Protein AF-Q9T2Q1-F1 (afdb_monomer)

InterPro domains:
  IPR001189 Manganese/iron superoxide dismutase [PR01703] (7-18)
  IPR001189 Manganese/iron superoxide dismutase [PR01703] (28-32)
  IPR019831 Manganese/iron superoxide dismutase, N-terminal [PF00081] (3-32)
  IPR036324 Manganese/iron superoxide dismutase, N-terminal domain superfamily [SSF46609] (3-32)

Structure (mmCIF, N/CA/C/O backbone):
data_AF-Q9T2Q1-F1
#
_entry.id   AF-Q9T2Q1-F1
#
loop_
_atom_site.group_PDB
_atom_site.id
_atom_site.type_symbol
_atom_site.label_atom_id
_atom_site.label_alt_id
_atom_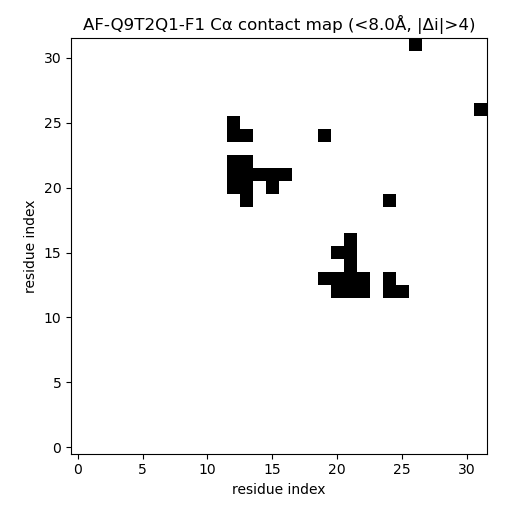site.label_comp_id
_atom_site.label_asym_id
_atom_site.label_entity_id
_atom_site.label_seq_id
_atom_site.pdbx_PDB_ins_code
_atom_site.Cartn_x
_atom_site.Cartn_y
_atom_site.Cartn_z
_atom_site.occupancy
_atom_site.B_iso_or_equiv
_atom_site.auth_seq_id
_atom_site.auth_comp_id
_atom_site.auth_asym_id
_atom_site.auth_atom_id
_atom_site.pdbx_PDB_model_num
ATOM 1 N N . ILE A 1 1 ? 14.595 -8.515 -27.175 1.00 71.75 1 ILE A N 1
ATOM 2 C CA . ILE A 1 1 ? 14.638 -8.165 -25.736 1.00 71.75 1 ILE A CA 1
ATOM 3 C C . ILE A 1 1 ? 13.191 -8.037 -25.297 1.00 71.75 1 ILE A C 1
ATOM 5 O O . ILE A 1 1 ? 12.462 -7.307 -25.957 1.00 71.75 1 ILE A O 1
ATOM 9 N N . GLN A 1 2 ? 12.751 -8.808 -24.305 1.00 79.69 2 GLN A N 1
ATOM 10 C CA . GLN A 1 2 ? 11.395 -8.683 -23.773 1.00 79.69 2 GLN A CA 1
ATOM 11 C C . GLN A 1 2 ? 11.407 -7.629 -22.665 1.00 79.69 2 GLN A C 1
ATOM 13 O O . GLN A 1 2 ? 12.225 -7.717 -21.751 1.00 79.69 2 GLN A O 1
ATOM 18 N N . SER A 1 3 ? 10.544 -6.622 -22.782 1.00 87.25 3 SER A N 1
ATOM 19 C CA . SER A 1 3 ? 10.353 -5.605 -21.749 1.00 87.25 3 SER A 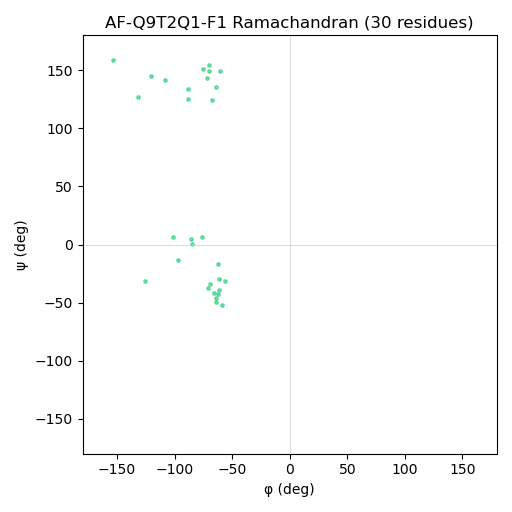CA 1
ATOM 20 C C . SER A 1 3 ? 9.290 -6.080 -20.768 1.00 87.25 3 SER A C 1
ATOM 22 O O . SER A 1 3 ? 8.229 -6.539 -21.189 1.00 87.25 3 SER A O 1
ATOM 24 N N . PHE A 1 4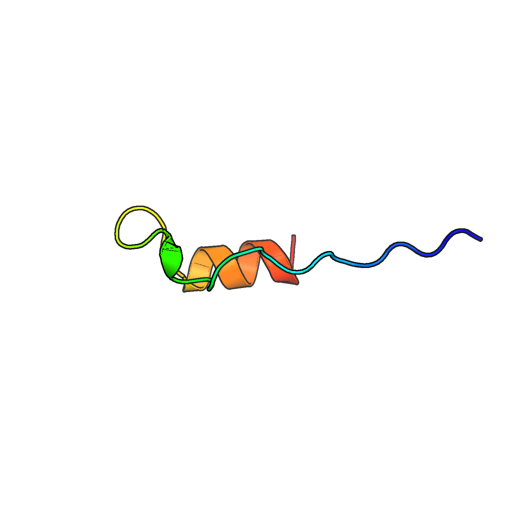 ? 9.570 -5.944 -19.476 1.00 92.69 4 PHE A N 1
ATOM 25 C CA . PHE A 1 4 ? 8.607 -6.186 -18.407 1.00 92.69 4 PHE A CA 1
ATOM 26 C C . PHE A 1 4 ? 8.203 -4.849 -17.793 1.00 92.69 4 PHE A C 1
ATOM 28 O O . PHE A 1 4 ? 9.033 -3.950 -17.655 1.00 92.69 4 PHE A O 1
ATOM 35 N N . SER A 1 5 ? 6.927 -4.722 -17.451 1.00 95.00 5 SER A N 1
ATOM 36 C CA . SER A 1 5 ? 6.363 -3.553 -16.783 1.00 95.00 5 SER A CA 1
ATOM 37 C C . SER A 1 5 ? 5.762 -3.971 -15.451 1.00 95.00 5 SER A C 1
ATOM 39 O O . SER A 1 5 ? 5.188 -5.055 -15.342 1.00 95.00 5 SER A O 1
ATOM 41 N N . LEU A 1 6 ? 5.868 -3.091 -14.461 1.00 96.31 6 LEU A N 1
ATOM 42 C CA . LEU A 1 6 ? 5.186 -3.255 -13.187 1.00 96.31 6 LEU A CA 1
ATOM 43 C C . LEU A 1 6 ? 3.665 -3.122 -13.413 1.00 96.31 6 LEU A C 1
ATOM 45 O O . LEU A 1 6 ? 3.247 -2.124 -14.007 1.00 96.31 6 LEU A O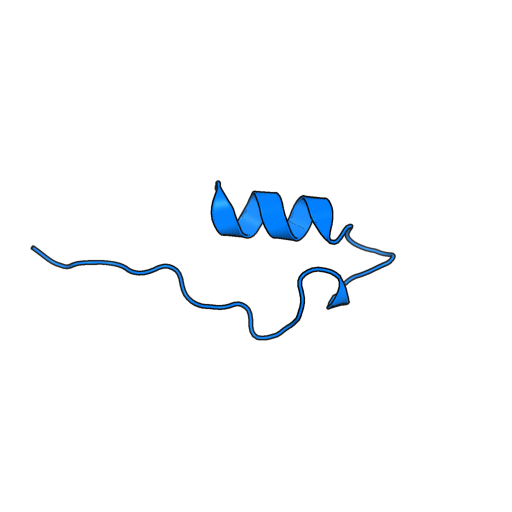 1
ATOM 49 N N . PRO A 1 7 ? 2.842 -4.110 -13.018 1.00 97.06 7 PRO A N 1
ATOM 50 C CA . PRO A 1 7 ? 1.392 -3.977 -13.079 1.00 97.06 7 PRO A CA 1
ATOM 51 C C . PRO A 1 7 ? 0.901 -2.980 -12.028 1.00 97.06 7 PRO A C 1
ATOM 53 O O . PRO A 1 7 ? 1.538 -2.795 -11.001 1.00 97.06 7 PRO A O 1
ATOM 56 N N . GLU A 1 8 ? -0.253 -2.362 -12.255 1.00 97.38 8 GLU A N 1
ATOM 57 C CA . GLU A 1 8 ? -0.910 -1.578 -11.208 1.00 97.38 8 GLU A CA 1
ATOM 58 C C . GLU A 1 8 ? -1.565 -2.498 -10.173 1.00 97.38 8 GLU A C 1
ATOM 60 O O . GLU A 1 8 ? -2.003 -3.611 -10.486 1.00 97.38 8 GLU A O 1
ATOM 65 N N . LEU A 1 9 ? -1.656 -2.019 -8.931 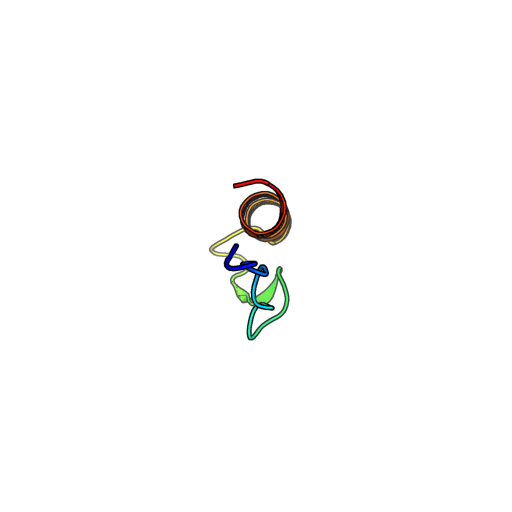1.00 97.56 9 LEU A N 1
ATOM 66 C CA . LEU A 1 9 ? -2.437 -2.709 -7.916 1.00 97.56 9 LEU A CA 1
ATOM 67 C C . LEU A 1 9 ? -3.933 -2.542 -8.211 1.00 97.56 9 LEU A C 1
ATOM 69 O O . LEU A 1 9 ? -4.367 -1.462 -8.605 1.00 97.56 9 LEU A O 1
ATOM 73 N N . PRO A 1 10 ? -4.756 -3.571 -7.951 1.00 98.00 10 PRO A N 1
ATOM 74 C CA . PRO A 1 10 ? -6.202 -3.484 -8.141 1.00 98.00 10 PRO A CA 1
ATOM 75 C C . PRO A 1 10 ? -6.906 -2.693 -7.022 1.00 98.00 10 PRO A C 1
ATOM 77 O O . PRO A 1 10 ? -8.134 -2.687 -6.952 1.00 98.00 10 PRO A O 1
ATOM 80 N N . TYR A 1 11 ? -6.144 -2.079 -6.115 1.00 98.44 11 TYR A N 1
ATOM 81 C CA . TYR A 1 11 ? -6.632 -1.320 -4.973 1.00 98.44 11 TYR A CA 1
ATOM 82 C C . TYR A 1 11 ? -5.621 -0.251 -4.546 1.00 98.44 11 TYR A C 1
ATOM 84 O O . TYR A 1 11 ? -4.422 -0.361 -4.808 1.00 98.44 11 TYR A O 1
ATOM 92 N N . GLU A 1 12 ? -6.122 0.759 -3.835 1.00 98.31 12 GLU A N 1
ATOM 93 C CA . GLU A 1 12 ? -5.306 1.800 -3.209 1.00 98.31 12 GLU A CA 1
ATOM 94 C C . GLU A 1 12 ? -4.331 1.211 -2.186 1.00 98.31 12 GLU A C 1
ATOM 96 O O . GLU A 1 12 ? -4.639 0.229 -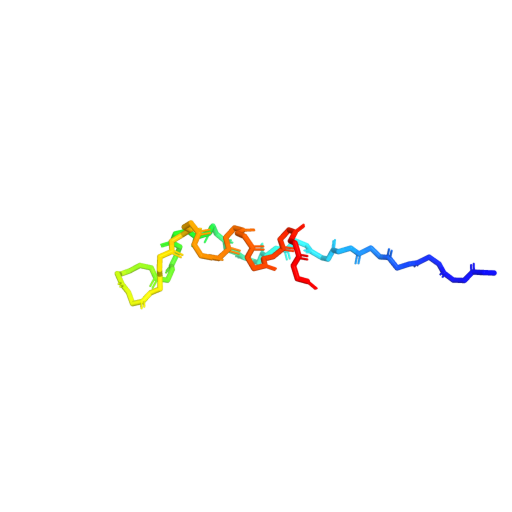1.508 1.00 98.31 12 GLU A O 1
ATOM 101 N N . TYR A 1 13 ? -3.170 1.844 -2.002 1.00 98.56 13 TYR A N 1
ATOM 102 C CA . TYR A 1 13 ? -2.149 1.346 -1.073 1.00 98.56 13 TYR A CA 1
ATOM 103 C C . TYR A 1 13 ? -2.657 1.170 0.368 1.00 98.56 13 TYR A C 1
ATOM 105 O O . TYR A 1 13 ? -2.212 0.256 1.057 1.00 98.56 13 TYR A O 1
ATOM 113 N N . SER A 1 14 ? -3.612 1.991 0.811 1.00 98.50 14 SER A N 1
ATOM 114 C CA . SER A 1 14 ? -4.215 1.931 2.151 1.00 98.50 14 SER A CA 1
ATOM 115 C C . SER A 1 14 ? -5.380 0.942 2.280 1.00 98.50 14 SER A C 1
ATOM 117 O O . SER A 1 14 ? -5.942 0.804 3.364 1.00 98.50 14 SER A O 1
ATOM 119 N N . ALA A 1 15 ? -5.758 0.218 1.219 1.00 98.56 15 ALA A N 1
ATOM 120 C CA . ALA A 1 15 ? -6.932 -0.665 1.233 1.00 98.56 15 ALA A CA 1
ATOM 121 C C . ALA A 1 15 ? -6.835 -1.825 2.243 1.00 98.56 15 ALA A C 1
ATOM 123 O O . ALA A 1 15 ? -7.843 -2.449 2.567 1.00 98.56 15 ALA A O 1
ATOM 124 N N . LEU A 1 16 ? -5.625 -2.121 2.724 1.00 98.06 16 LEU A N 1
ATOM 125 C CA . LEU A 1 16 ? -5.344 -3.195 3.677 1.00 98.06 16 LEU A CA 1
ATOM 126 C C . LEU A 1 16 ? -5.151 -2.681 5.116 1.00 98.06 16 LEU A C 1
ATOM 128 O O . LEU A 1 16 ? -4.808 -3.459 6.010 1.00 98.06 16 LEU A O 1
ATOM 132 N N . GLU A 1 17 ? -5.381 -1.392 5.368 1.00 98.06 17 GLU A N 1
ATOM 133 C CA . GLU A 1 17 ? -5.328 -0.824 6.714 1.00 98.06 17 GLU A CA 1
ATOM 134 C C . GLU A 1 17 ? -6.509 -1.294 7.590 1.00 98.06 17 GLU A C 1
ATOM 136 O O . GLU A 1 17 ? -7.600 -1.563 7.083 1.00 98.06 17 GLU A O 1
ATOM 141 N N . PRO A 1 18 ? -6.322 -1.410 8.922 1.00 97.81 18 PRO A N 1
ATOM 142 C CA . PRO A 1 18 ? -5.094 -1.136 9.680 1.00 97.81 18 PRO A CA 1
ATOM 143 C C . PRO A 1 18 ? -4.123 -2.331 9.733 1.00 97.81 18 PRO A C 1
ATOM 145 O O . PRO A 1 18 ? -3.121 -2.270 10.441 1.00 97.81 18 PRO A O 1
ATOM 148 N N . VAL A 1 19 ? -4.423 -3.433 9.035 1.00 98.75 19 VAL A N 1
ATOM 149 C CA . VAL A 1 19 ? -3.642 -4.681 9.108 1.00 98.75 19 VAL A CA 1
ATOM 150 C C . VAL A 1 19 ? -2.284 -4.527 8.422 1.00 98.75 19 VAL A C 1
ATOM 152 O O . VAL A 1 19 ? -1.284 -5.052 8.912 1.00 98.75 19 VAL A O 1
ATOM 155 N N . ILE A 1 20 ? -2.236 -3.787 7.313 1.00 98.12 20 ILE A N 1
ATOM 156 C CA . ILE A 1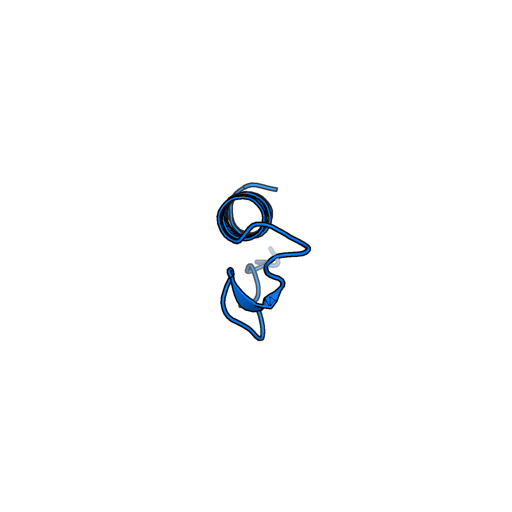 20 ? -1.007 -3.447 6.593 1.00 98.12 20 ILE A CA 1
ATOM 157 C C . ILE A 1 20 ? -1.009 -1.943 6.316 1.00 98.12 20 ILE A C 1
ATOM 159 O O . ILE A 1 20 ? -1.963 -1.421 5.751 1.00 98.12 20 ILE A O 1
ATOM 163 N N . SER A 1 21 ? 0.071 -1.257 6.702 1.00 98.69 21 SER A N 1
ATOM 164 C CA . SER A 1 21 ? 0.255 0.177 6.440 1.00 98.69 21 SER A CA 1
ATOM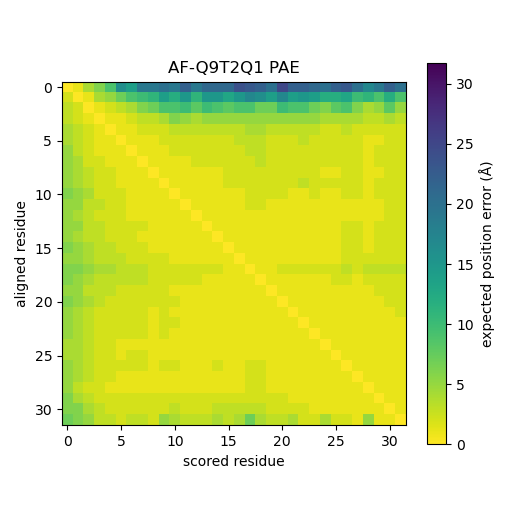 165 C C . SER A 1 21 ? 0.341 0.469 4.939 1.00 98.69 21 SER A C 1
ATOM 167 O O . SER A 1 21 ? 1.102 -0.194 4.221 1.00 98.69 21 SER A O 1
ATOM 169 N N . GLY A 1 22 ? -0.357 1.512 4.478 1.00 98.50 22 GLY A N 1
ATOM 170 C CA . GLY A 1 22 ? -0.252 1.970 3.093 1.00 98.50 22 GLY A CA 1
ATOM 171 C C . GLY A 1 22 ? 1.153 2.438 2.700 1.00 98.50 22 GLY A C 1
ATOM 172 O O . GLY A 1 22 ? 1.564 2.263 1.552 1.00 98.50 22 GLY A O 1
ATOM 173 N N . GLU A 1 23 ? 1.940 2.953 3.648 1.00 98.56 23 GLU A N 1
ATOM 174 C CA . GLU A 1 23 ? 3.337 3.339 3.406 1.00 98.56 23 GLU A CA 1
ATOM 175 C C . GLU A 1 23 ? 4.206 2.117 3.074 1.00 98.56 23 GLU A C 1
ATOM 177 O O . GLU A 1 23 ? 4.989 2.147 2.122 1.00 98.56 23 GLU A O 1
ATOM 182 N N . ILE A 1 24 ? 4.002 1.007 3.796 1.00 98.38 24 ILE A N 1
ATOM 183 C CA . ILE A 1 24 ? 4.685 -0.263 3.518 1.00 98.38 24 ILE A CA 1
ATOM 184 C C . ILE A 1 24 ? 4.280 -0.782 2.139 1.00 98.38 24 ILE A C 1
ATOM 186 O O . ILE A 1 24 ? 5.154 -1.162 1.364 1.00 98.38 24 ILE A O 1
ATOM 190 N N . MET A 1 25 ? 2.985 -0.769 1.805 1.00 98.44 25 MET A N 1
ATOM 191 C CA . MET A 1 25 ? 2.505 -1.223 0.493 1.00 98.44 25 MET A CA 1
ATOM 192 C C . MET A 1 25 ? 3.081 -0.394 -0.662 1.00 98.44 25 MET A C 1
ATOM 194 O O . MET A 1 25 ? 3.458 -0.958 -1.689 1.00 98.44 25 MET A O 1
ATOM 198 N N . SER A 1 26 ? 3.206 0.924 -0.484 1.00 98.25 26 SER A N 1
ATOM 199 C CA . SER A 1 26 ? 3.815 1.822 -1.471 1.00 98.25 26 SER A CA 1
ATOM 200 C C . SER A 1 26 ? 5.295 1.507 -1.699 1.00 98.25 26 SER A C 1
ATOM 202 O O . SER A 1 26 ? 5.723 1.319 -2.842 1.00 98.25 26 SER A O 1
ATOM 204 N N . LEU A 1 27 ? 6.072 1.383 -0.617 1.00 98.38 27 LEU A N 1
ATOM 205 C CA . LEU A 1 27 ? 7.487 1.011 -0.697 1.00 98.38 27 LEU A CA 1
ATOM 206 C C . LEU A 1 27 ? 7.665 -0.382 -1.304 1.00 98.38 27 LEU A C 1
ATOM 208 O O . LEU A 1 27 ? 8.526 -0.564 -2.161 1.00 98.38 27 LEU A O 1
ATOM 212 N N . HIS A 1 28 ? 6.828 -1.340 -0.906 1.00 98.19 28 HIS A N 1
ATOM 213 C CA . HIS A 1 28 ? 6.854 -2.697 -1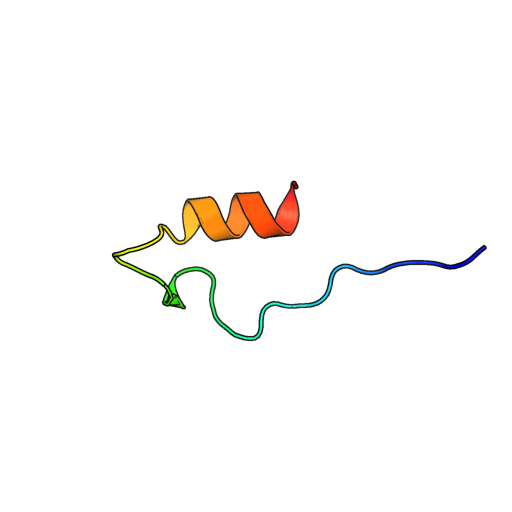.436 1.00 98.19 28 HIS A CA 1
ATOM 214 C C . HIS A 1 28 ? 6.640 -2.707 -2.947 1.00 98.19 28 HIS A C 1
ATOM 216 O O . HIS A 1 28 ? 7.460 -3.244 -3.675 1.00 98.19 28 HIS A O 1
ATOM 222 N N . HIS A 1 29 ? 5.582 -2.063 -3.430 1.00 98.25 29 HIS A N 1
ATOM 223 C CA . HIS A 1 29 ? 5.230 -2.100 -4.845 1.00 98.25 29 HIS A CA 1
ATOM 224 C C . HIS A 1 29 ? 6.218 -1.343 -5.745 1.00 98.25 29 HIS A C 1
ATOM 226 O O . HIS A 1 29 ? 6.443 -1.737 -6.883 1.00 98.25 29 HIS A O 1
ATOM 232 N N . GLN A 1 30 ? 6.796 -0.241 -5.262 1.00 97.19 30 GLN A N 1
ATOM 233 C CA . GLN A 1 30 ? 7.607 0.645 -6.106 1.00 97.19 30 GLN A CA 1
ATOM 234 C C . GLN A 1 30 ? 9.116 0.399 -6.011 1.00 97.19 30 GLN A C 1
ATOM 236 O O . GLN A 1 30 ? 9.868 0.980 -6.801 1.00 97.19 30 GLN A O 1
ATOM 241 N N . LYS A 1 31 ? 9.587 -0.362 -5.014 1.00 95.56 31 LYS A N 1
ATOM 242 C CA . LYS A 1 31 ? 11.026 -0.533 -4.742 1.00 95.56 31 LYS A CA 1
ATOM 243 C C . LYS A 1 31 ? 11.498 -1.980 -4.692 1.00 95.56 31 LYS A C 1
ATOM 245 O O . LYS A 1 31 ? 12.669 -2.192 -5.008 1.00 95.56 31 LYS A O 1
ATOM 250 N N . HIS A 1 32 ? 10.656 -2.920 -4.265 1.00 94.38 32 HIS A N 1
ATOM 251 C CA . HIS A 1 32 ? 10.973 -4.349 -4.299 1.00 94.38 32 HIS A CA 1
ATOM 252 C C . HIS A 1 32 ? 10.571 -4.947 -5.647 1.00 94.38 32 HIS A C 1
ATOM 254 O O . HIS A 1 32 ? 11.327 -5.823 -6.122 1.00 94.38 32 HIS A O 1
#

Secondary structure (DSSP, 8-state):
-----PPPPSS-GGGGTTTS-HHHHHHHHHH-

Solvent-accessible surface area (backbone atoms only — not comparable to full-atom values): 2234 Å² total; per-residue (Å²): 135,88,85,84,77,87,78,81,72,101,58,63,53,53,74,50,53,90,82,39,57,30,69,56,45,47,50,48,74,76,72,110

Nearest PDB structures (foldseek):
  1i0h-assembly1_B  TM=9.748E-01  e=9.030E-03  Escherichia coli
  1ma1-assembly1_A  TM=9.194E-01  e=9.030E-03  Methanothermobacter thermautotrophicus
  1en5-assembly1_B  TM=9.638E-01  e=1.583E-02  Escherichia coli
  1en6-assembly2_D  TM=9.583E-01  e=1.461E-02  Escherichia coli
  6ex3-assembly1_A  TM=9.582E-01  e=2.182E-02  Staphylococcus aureus

pLDDT: mean 95.89, std 5.76, range [71.75, 98.75]

Mean predicted aligned error: 2.77 Å

Radius of gyration: 11.64 Å; Cα contacts (8 Å, |Δi|>4): 16; chains: 1; bounding box: 22×12×35 Å

Organism: Pinus sylvestris (NCBI:txid3349)

Foldseek 3Di:
DDDDDQDDDPDQLCPCPPVDDSVVSVCVRPPD

Sequence (32 aa):
IQSFSLPELPYEYSALEPVISGEIMSLHHQKH